Protein AF-A0A964P9W7-F1 (afdb_monomer_lite)

Secondary structure (DSSP, 8-state):
-TTTHHHHHHHHHHTT---S-HHHHHHHHHHHHHHHHHHHHHHHHHHHHHHHHHHHHHTT-----HHHHHHHHHHHHHHHHHHHHHHHHHHHGGG--HHHHHHHHHHHHHHHHHHHHHHHHHHHHHHHHHHHHTTT-HHHHHHHHHHHHHHHHHHHHHT---

Radius of gyration: 18.02 Å; chains: 1; bounding box: 47×26×48 Å

pLDDT: mean 81.87, std 16.7, range [34.12, 98.38]

Structure (mmCIF, N/CA/C/O backbone):
data_AF-A0A964P9W7-F1
#
_entry.id   AF-A0A964P9W7-F1
#
loop_
_atom_site.group_PDB
_atom_site.id
_atom_site.type_symbol
_atom_site.label_atom_id
_atom_site.label_alt_id
_atom_site.label_comp_id
_atom_site.label_asym_id
_atom_site.label_entity_id
_atom_site.label_seq_id
_atom_site.pdbx_PDB_ins_code
_atom_site.Cartn_x
_atom_site.Cartn_y
_atom_site.Cartn_z
_atom_site.occupancy
_atom_site.B_iso_or_equiv
_atom_site.auth_seq_id
_atom_site.auth_comp_id
_atom_site.auth_asym_id
_atom_site.auth_atom_id
_atom_site.pdbx_PDB_model_num
ATOM 1 N N . MET A 1 1 ? 9.685 -1.400 11.431 1.00 34.12 1 MET A N 1
ATOM 2 C CA . MET A 1 1 ? 10.953 -0.965 10.796 1.00 34.12 1 MET A CA 1
ATOM 3 C C . MET A 1 1 ? 11.537 -1.967 9.795 1.00 34.12 1 MET A C 1
ATOM 5 O O . MET A 1 1 ? 11.941 -1.526 8.733 1.00 34.12 1 MET A O 1
ATOM 9 N N . LYS A 1 2 ? 11.507 -3.294 10.020 1.00 40.38 2 LYS A N 1
ATOM 10 C CA . LYS A 1 2 ? 12.053 -4.265 9.037 1.00 40.38 2 LYS A CA 1
ATOM 11 C C . LYS A 1 2 ? 11.366 -4.260 7.654 1.00 40.38 2 LYS A C 1
ATOM 13 O O . LYS A 1 2 ? 11.987 -4.639 6.673 1.00 40.38 2 LYS A O 1
ATOM 18 N N . ARG A 1 3 ? 10.105 -3.813 7.556 1.00 49.50 3 ARG A N 1
ATOM 19 C CA . ARG A 1 3 ? 9.331 -3.857 6.299 1.00 49.50 3 ARG A CA 1
ATOM 20 C C . ARG A 1 3 ? 9.537 -2.661 5.354 1.00 49.50 3 ARG A C 1
ATOM 22 O O . ARG A 1 3 ? 9.185 -2.771 4.189 1.00 49.50 3 ARG A O 1
ATOM 29 N N . LEU A 1 4 ? 10.110 -1.551 5.831 1.00 45.53 4 LEU A N 1
ATOM 30 C CA . LEU A 1 4 ? 10.442 -0.378 4.998 1.00 45.53 4 LEU A CA 1
ATOM 31 C C . LEU A 1 4 ? 11.570 -0.687 3.997 1.00 45.53 4 LEU A C 1
ATOM 33 O O . LEU A 1 4 ? 11.595 -0.141 2.901 1.00 45.53 4 LEU A O 1
ATOM 37 N N . LEU A 1 5 ? 12.444 -1.638 4.336 1.00 48.19 5 LEU A N 1
ATOM 38 C CA . LEU A 1 5 ? 13.519 -2.120 3.467 1.00 48.19 5 LEU A CA 1
ATOM 39 C C . LEU A 1 5 ? 13.022 -2.971 2.281 1.00 48.19 5 LEU A C 1
ATOM 41 O O . LEU A 1 5 ? 13.774 -3.180 1.334 1.00 48.19 5 LEU A O 1
ATOM 45 N N . MET A 1 6 ? 11.772 -3.454 2.296 1.00 54.69 6 MET A N 1
ATOM 46 C CA . MET A 1 6 ? 11.303 -4.434 1.301 1.00 54.69 6 MET A CA 1
ATOM 47 C C . MET A 1 6 ? 11.031 -3.837 -0.075 1.00 54.69 6 MET A C 1
ATOM 49 O O . MET A 1 6 ? 11.263 -4.491 -1.085 1.00 54.69 6 MET A O 1
ATOM 53 N N . PHE A 1 7 ? 10.601 -2.581 -0.155 1.00 53.75 7 PHE A N 1
ATOM 54 C CA . PHE A 1 7 ? 10.459 -1.946 -1.462 1.00 53.75 7 PHE A CA 1
ATOM 55 C C . PHE A 1 7 ? 11.836 -1.562 -2.041 1.00 53.75 7 PHE A C 1
ATOM 57 O O . PHE A 1 7 ? 11.997 -1.506 -3.259 1.00 53.75 7 PHE A O 1
ATOM 64 N N . GLY A 1 8 ? 12.840 -1.305 -1.190 1.00 52.50 8 GLY A N 1
ATOM 65 C CA . GLY A 1 8 ? 14.167 -0.847 -1.621 1.00 52.50 8 GLY A CA 1
ATOM 66 C C . GLY A 1 8 ? 14.918 -1.876 -2.473 1.00 52.50 8 GLY A C 1
ATOM 67 O O . GLY A 1 8 ? 15.582 -1.505 -3.439 1.00 52.50 8 GLY A O 1
ATOM 68 N N . GLY A 1 9 ? 14.750 -3.171 -2.179 1.00 58.16 9 GLY A N 1
ATOM 69 C CA . GLY A 1 9 ? 15.347 -4.252 -2.974 1.00 58.16 9 GLY A CA 1
ATOM 70 C C . GLY A 1 9 ? 14.795 -4.330 -4.402 1.00 58.16 9 GLY A C 1
ATOM 71 O O . GLY A 1 9 ? 15.537 -4.598 -5.342 1.00 58.16 9 GLY A O 1
ATOM 72 N N . PHE A 1 10 ? 13.510 -4.022 -4.585 1.00 61.41 10 PHE A N 1
ATOM 73 C CA . PHE A 1 10 ? 12.880 -4.019 -5.904 1.00 61.41 10 PHE A CA 1
ATOM 74 C C . PHE A 1 10 ? 13.284 -2.799 -6.747 1.00 61.41 10 PHE A C 1
ATOM 76 O O . PHE A 1 10 ? 13.505 -2.927 -7.949 1.00 61.41 10 PHE A O 1
ATOM 83 N N . VAL A 1 11 ? 13.477 -1.636 -6.116 1.00 60.66 11 VAL A N 1
ATOM 84 C CA . VAL A 1 11 ? 14.022 -0.442 -6.788 1.00 60.66 11 VAL A CA 1
ATOM 85 C C . VAL A 1 11 ? 15.440 -0.705 -7.301 1.00 60.66 11 VAL A C 1
ATOM 87 O O . VAL A 1 11 ? 15.737 -0.395 -8.452 1.00 60.66 11 VAL A O 1
ATOM 90 N N . ALA A 1 12 ? 16.297 -1.337 -6.492 1.00 60.00 12 ALA A N 1
ATOM 91 C CA . ALA A 1 12 ? 17.645 -1.721 -6.916 1.00 60.00 12 ALA A CA 1
ATOM 92 C C . ALA A 1 12 ? 17.632 -2.737 -8.074 1.00 60.00 12 ALA A C 1
ATOM 94 O O . ALA A 1 12 ? 18.457 -2.648 -8.980 1.00 60.00 12 ALA A O 1
ATOM 95 N N . PHE A 1 13 ? 16.667 -3.663 -8.075 1.00 62.22 13 PHE A N 1
ATOM 96 C CA . PHE A 1 13 ? 16.471 -4.623 -9.160 1.00 62.22 13 PHE A CA 1
ATOM 97 C C . PHE A 1 13 ? 16.094 -3.928 -10.478 1.00 62.22 13 PHE A C 1
ATOM 99 O O . PHE A 1 13 ? 16.769 -4.145 -11.484 1.00 62.22 13 PHE A O 1
ATOM 106 N N . CYS A 1 14 ? 15.104 -3.026 -10.465 1.00 61.56 14 CYS A N 1
ATOM 107 C CA . CYS A 1 14 ? 14.614 -2.327 -11.663 1.00 61.56 14 CYS A CA 1
ATOM 108 C C . CYS A 1 14 ? 15.686 -1.485 -12.374 1.00 61.56 14 CYS A C 1
ATOM 110 O O . CYS A 1 14 ? 15.617 -1.300 -13.585 1.00 61.56 14 CYS A O 1
ATOM 112 N N . LEU A 1 15 ? 16.698 -1.010 -11.644 1.00 59.47 15 LEU A N 1
ATOM 113 C CA . LEU A 1 15 ? 17.815 -0.247 -12.209 1.00 59.47 15 LEU A CA 1
ATOM 114 C C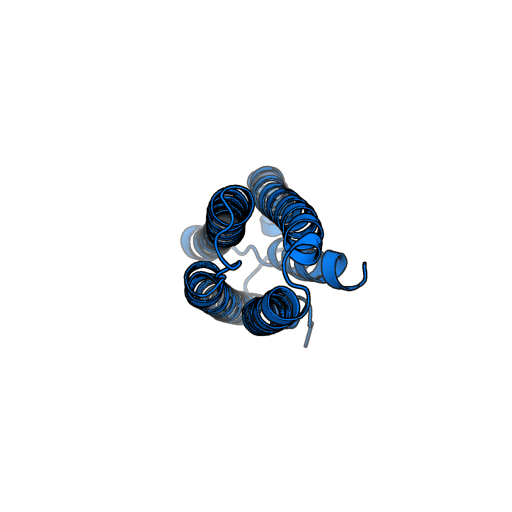 . LEU A 1 15 ? 18.815 -1.113 -13.003 1.00 59.47 15 LEU A C 1
ATOM 116 O O . LEU A 1 15 ? 19.670 -0.563 -13.687 1.00 59.47 15 LEU A O 1
ATOM 120 N N . SER A 1 16 ? 18.726 -2.448 -12.930 1.00 53.66 16 SER A N 1
ATOM 121 C CA . SER A 1 16 ? 19.718 -3.373 -13.512 1.00 53.66 16 SER A CA 1
ATOM 122 C C . SER A 1 16 ? 19.310 -4.029 -14.846 1.00 53.66 16 SER A C 1
ATOM 124 O O . SER A 1 16 ? 19.966 -4.974 -15.276 1.00 53.66 16 SER A O 1
ATOM 126 N N . LEU A 1 17 ? 18.221 -3.575 -15.488 1.00 54.44 17 LEU A N 1
ATOM 127 C CA . LEU A 1 17 ? 17.445 -4.382 -16.454 1.00 54.44 17 LEU A CA 1
ATOM 128 C C . LEU A 1 17 ? 17.189 -3.730 -17.826 1.00 54.44 17 LEU A C 1
ATOM 130 O O . LEU A 1 17 ? 16.201 -4.037 -18.486 1.00 54.44 17 LEU A O 1
ATOM 134 N N . VAL A 1 18 ? 18.060 -2.834 -18.288 1.00 61.00 18 VAL A N 1
ATOM 135 C CA . VAL A 1 18 ? 17.840 -2.076 -19.533 1.00 61.00 18 VAL A CA 1
ATOM 136 C C . VAL A 1 18 ? 18.706 -2.579 -20.688 1.00 61.00 18 VAL A C 1
ATOM 138 O O . VAL A 1 18 ? 19.923 -2.478 -20.628 1.00 61.00 18 VAL A O 1
ATOM 141 N N . GLY A 1 19 ? 18.086 -3.104 -21.746 1.00 43.16 19 GLY A N 1
ATOM 142 C CA . GLY A 1 19 ? 18.764 -3.642 -22.928 1.00 43.16 19 GLY A CA 1
ATOM 143 C C . GLY A 1 19 ? 18.288 -3.043 -24.237 1.00 43.16 19 GLY A C 1
ATOM 144 O O . GLY A 1 19 ? 17.179 -2.508 -24.298 1.00 43.16 19 GLY A O 1
ATOM 145 N N . CYS A 1 20 ? 19.131 -3.181 -25.264 1.00 46.16 20 CYS A N 1
ATOM 146 C CA . CYS A 1 20 ? 18.983 -2.682 -26.630 1.00 46.16 20 CYS A CA 1
ATOM 147 C C . CYS A 1 20 ? 17.817 -3.371 -27.373 1.00 46.16 20 CYS A C 1
ATOM 149 O O . CYS A 1 20 ? 17.978 -4.209 -28.254 1.00 46.16 20 CYS A O 1
ATOM 151 N N . GLY A 1 21 ? 16.612 -3.024 -26.944 1.00 49.34 21 GLY A N 1
ATOM 152 C CA . GLY A 1 21 ? 15.316 -3.331 -27.531 1.00 49.34 21 GLY A CA 1
ATOM 153 C C . GLY A 1 21 ? 14.371 -2.257 -27.010 1.00 49.34 21 GLY A C 1
ATOM 154 O O . GLY A 1 21 ? 13.531 -2.543 -26.157 1.00 49.34 21 GLY A O 1
ATOM 155 N N . GLY A 1 22 ? 14.636 -1.007 -27.415 1.00 50.81 22 GLY A N 1
ATOM 156 C CA . GLY A 1 22 ? 14.231 0.233 -26.736 1.00 50.81 22 GLY A CA 1
ATOM 157 C C . GLY A 1 22 ? 12.794 0.268 -26.216 1.00 50.81 22 GLY A C 1
ATOM 158 O O . GLY A 1 22 ? 12.570 0.737 -25.107 1.00 50.81 22 GLY A O 1
ATOM 159 N N . ASP A 1 23 ? 11.842 -0.339 -26.923 1.00 60.03 23 ASP A N 1
ATOM 160 C CA . ASP A 1 23 ? 10.429 -0.287 -26.538 1.00 60.03 23 ASP A CA 1
ATOM 161 C C . ASP A 1 23 ? 10.021 -1.262 -25.422 1.00 60.03 23 ASP A C 1
ATOM 163 O O . ASP A 1 23 ? 9.110 -0.975 -24.645 1.00 60.03 23 ASP A O 1
ATOM 167 N N . THR A 1 24 ? 10.653 -2.435 -25.308 1.00 64.19 24 THR A N 1
ATOM 168 C CA . THR A 1 24 ? 10.143 -3.480 -24.395 1.00 64.19 24 THR A CA 1
ATOM 169 C C . THR A 1 24 ? 10.624 -3.268 -22.960 1.00 64.19 24 THR A C 1
ATOM 171 O O . THR A 1 24 ? 9.836 -3.384 -22.018 1.00 64.19 24 THR A O 1
ATOM 174 N N . ASN A 1 25 ? 11.893 -2.892 -22.785 1.00 67.06 25 ASN A N 1
ATOM 175 C CA . ASN A 1 25 ? 12.490 -2.685 -21.462 1.00 67.06 25 ASN A CA 1
ATOM 176 C C . ASN A 1 25 ? 12.037 -1.363 -20.823 1.00 67.06 25 ASN A C 1
ATOM 178 O O . ASN A 1 25 ? 11.698 -1.336 -19.638 1.00 67.06 25 ASN A O 1
ATOM 182 N N . GLU A 1 26 ? 11.945 -0.283 -21.607 1.00 70.19 26 GLU A N 1
ATOM 183 C CA . GLU A 1 26 ? 11.413 1.000 -21.130 1.00 70.19 26 GLU A CA 1
ATOM 184 C C . GLU A 1 26 ? 9.945 0.881 -20.697 1.00 70.19 26 GLU A C 1
ATOM 186 O O . GLU A 1 26 ? 9.553 1.420 -19.653 1.00 70.19 26 GLU A O 1
ATOM 191 N N . ARG A 1 27 ? 9.138 0.111 -21.442 1.00 75.69 27 ARG A N 1
ATOM 192 C CA . ARG A 1 27 ? 7.739 -0.140 -21.084 1.00 75.69 27 ARG A CA 1
ATOM 193 C C . ARG A 1 27 ? 7.607 -0.897 -19.768 1.00 75.69 27 ARG A C 1
ATOM 195 O O . ARG A 1 27 ? 6.807 -0.492 -18.938 1.00 75.69 27 ARG A O 1
ATOM 202 N N . LEU A 1 28 ? 8.406 -1.938 -19.527 1.00 76.19 28 LEU A N 1
ATOM 203 C CA . LEU A 1 28 ? 8.333 -2.704 -18.274 1.00 76.19 28 LEU A CA 1
ATOM 204 C C . LEU A 1 28 ? 8.697 -1.868 -17.039 1.00 76.19 28 LEU A C 1
ATOM 206 O O . LEU A 1 28 ? 8.089 -2.028 -15.976 1.00 76.19 28 LEU A O 1
ATOM 210 N N . ILE A 1 29 ? 9.660 -0.954 -17.166 1.00 75.44 29 ILE A N 1
ATOM 211 C CA . ILE A 1 29 ? 10.022 -0.025 -16.086 1.00 75.44 29 ILE A CA 1
ATOM 212 C C . ILE A 1 29 ? 8.928 1.030 -15.894 1.00 75.44 29 ILE A C 1
ATOM 214 O O . ILE A 1 29 ? 8.549 1.319 -14.759 1.00 75.44 29 ILE A O 1
ATOM 218 N N . THR A 1 30 ? 8.370 1.566 -16.980 1.00 82.06 30 THR A N 1
ATOM 219 C CA . THR A 1 30 ? 7.237 2.504 -16.922 1.00 82.06 30 THR A CA 1
ATOM 220 C C . THR A 1 30 ? 6.016 1.858 -16.271 1.00 82.06 30 THR A C 1
ATOM 222 O O . THR A 1 30 ? 5.418 2.443 -15.367 1.00 82.06 30 THR A O 1
ATOM 225 N N . ASP A 1 31 ? 5.703 0.618 -16.645 1.00 84.94 31 ASP A N 1
ATOM 226 C CA . ASP A 1 31 ? 4.652 -0.193 -16.033 1.00 84.94 31 ASP A CA 1
ATOM 227 C C . ASP A 1 31 ? 4.939 -0.404 -14.547 1.00 84.94 31 ASP A C 1
ATOM 229 O O . ASP A 1 31 ? 4.046 -0.275 -13.713 1.00 84.94 31 ASP A O 1
ATOM 233 N N . THR A 1 32 ? 6.195 -0.662 -14.186 1.00 83.69 32 THR A N 1
ATOM 234 C CA . THR A 1 32 ? 6.603 -0.808 -12.788 1.00 83.69 32 THR A CA 1
ATOM 235 C C . THR A 1 32 ? 6.352 0.469 -11.984 1.00 83.69 32 THR A C 1
ATOM 237 O O . THR A 1 32 ? 5.745 0.410 -10.912 1.00 83.69 32 THR A O 1
ATOM 240 N N . ILE A 1 33 ? 6.756 1.629 -12.509 1.00 85.56 33 ILE A N 1
ATOM 241 C CA . ILE A 1 33 ? 6.506 2.937 -11.886 1.00 85.56 33 ILE A CA 1
ATOM 242 C C . ILE A 1 33 ? 4.999 3.174 -11.745 1.00 85.56 33 ILE A C 1
ATOM 244 O O . ILE A 1 33 ? 4.539 3.568 -10.672 1.00 85.56 33 ILE A O 1
ATOM 248 N N . ALA A 1 34 ? 4.221 2.880 -12.789 1.00 89.56 34 ALA A N 1
ATOM 249 C CA . ALA A 1 34 ? 2.770 3.014 -12.766 1.00 89.56 34 ALA A CA 1
ATOM 250 C C . ALA A 1 34 ? 2.134 2.117 -11.693 1.00 89.56 34 ALA A C 1
ATOM 252 O O . ALA A 1 34 ? 1.287 2.577 -10.930 1.00 89.56 34 ALA A O 1
ATOM 253 N N . ARG A 1 35 ? 2.577 0.859 -11.559 1.00 89.62 35 ARG A N 1
ATOM 254 C CA . ARG A 1 35 ? 2.076 -0.055 -10.521 1.00 89.62 35 ARG A CA 1
ATOM 255 C C . ARG A 1 35 ? 2.496 0.353 -9.113 1.00 89.62 35 ARG A C 1
ATOM 257 O O . ARG A 1 35 ? 1.719 0.163 -8.184 1.00 89.62 35 ARG A O 1
ATOM 264 N N . MET A 1 36 ? 3.677 0.942 -8.935 1.00 88.88 36 MET A N 1
ATOM 265 C CA . MET A 1 36 ? 4.066 1.533 -7.650 1.00 88.88 36 MET A CA 1
ATOM 266 C C . MET A 1 36 ? 3.198 2.746 -7.298 1.00 88.88 36 MET A C 1
ATOM 268 O O . MET A 1 36 ? 2.781 2.877 -6.149 1.00 88.88 36 MET A O 1
ATOM 272 N N . GLY A 1 37 ? 2.880 3.589 -8.284 1.00 90.81 37 GLY A N 1
ATOM 273 C CA . GLY A 1 37 ? 1.923 4.684 -8.126 1.00 90.81 37 GLY A CA 1
ATOM 274 C C . GLY A 1 37 ? 0.536 4.178 -7.727 1.00 90.81 37 GLY A C 1
ATOM 275 O O . GLY A 1 37 ? -0.027 4.655 -6.748 1.00 90.81 37 GLY A O 1
ATOM 276 N N . LEU A 1 38 ? 0.032 3.144 -8.407 1.00 93.00 38 LEU A N 1
ATOM 277 C CA . LEU A 1 38 ? -1.230 2.495 -8.045 1.00 93.00 38 LEU A CA 1
ATOM 278 C C . LEU A 1 38 ? -1.186 1.901 -6.636 1.00 93.00 38 LEU A C 1
ATOM 280 O O . LEU A 1 38 ? -2.126 2.089 -5.877 1.00 93.00 38 LEU A O 1
ATOM 284 N N . ALA A 1 39 ? -0.086 1.259 -6.234 1.00 92.94 39 ALA A N 1
ATOM 285 C CA . ALA A 1 39 ? 0.055 0.763 -4.867 1.00 92.94 39 ALA A CA 1
ATOM 286 C C . ALA A 1 39 ? -0.044 1.905 -3.841 1.00 92.94 39 ALA A C 1
ATOM 288 O O . ALA A 1 39 ? -0.690 1.738 -2.809 1.00 92.94 39 ALA A O 1
ATOM 289 N N . ALA A 1 40 ? 0.546 3.072 -4.129 1.00 93.56 40 ALA A N 1
ATOM 290 C CA . ALA A 1 40 ? 0.419 4.251 -3.273 1.00 93.56 40 ALA A CA 1
ATOM 291 C C . ALA A 1 40 ? -1.037 4.738 -3.202 1.00 93.56 40 ALA A C 1
ATOM 293 O O . ALA A 1 40 ? -1.535 5.004 -2.109 1.00 93.56 40 ALA A O 1
ATOM 294 N N . THR A 1 41 ? -1.735 4.781 -4.342 1.00 95.94 41 THR A N 1
ATOM 295 C CA . THR A 1 41 ? -3.169 5.095 -4.409 1.00 95.94 41 THR A CA 1
ATOM 296 C C . THR A 1 41 ? -4.003 4.116 -3.589 1.00 95.94 41 THR A C 1
ATOM 298 O O . THR A 1 41 ? -4.843 4.553 -2.810 1.00 95.94 41 THR A O 1
ATOM 301 N N . GLU A 1 42 ? -3.760 2.808 -3.692 1.00 96.38 42 GLU A N 1
ATOM 302 C CA . GLU A 1 42 ? -4.526 1.817 -2.930 1.00 96.38 42 GLU A CA 1
ATOM 303 C C . GLU A 1 42 ? -4.255 1.900 -1.420 1.00 96.38 42 GLU A C 1
ATOM 305 O O . GLU A 1 42 ? -5.177 1.755 -0.619 1.00 96.38 42 GLU A O 1
ATOM 310 N N . VAL A 1 43 ? -3.028 2.223 -0.999 1.00 96.50 43 VAL A N 1
ATOM 311 C CA . VAL A 1 43 ? -2.741 2.523 0.416 1.00 96.50 43 VAL A CA 1
ATOM 312 C C . VAL A 1 43 ? -3.486 3.783 0.874 1.00 96.50 43 VAL A C 1
ATOM 314 O O . VAL A 1 43 ? -4.091 3.775 1.948 1.00 96.50 43 VAL A O 1
ATOM 317 N N . GLY A 1 44 ? -3.500 4.839 0.056 1.00 96.75 44 GLY A N 1
ATOM 318 C CA . GLY A 1 44 ? -4.272 6.057 0.322 1.00 96.75 44 GLY A CA 1
ATOM 319 C C . GLY A 1 44 ? -5.782 5.799 0.410 1.00 96.75 44 GLY A C 1
ATOM 320 O O . GLY A 1 44 ? -6.455 6.331 1.289 1.00 96.75 44 GLY A O 1
ATOM 321 N N . ASN A 1 45 ? -6.305 4.906 -0.431 1.00 97.75 45 ASN A N 1
ATOM 322 C CA . ASN A 1 45 ? -7.700 4.463 -0.424 1.00 97.75 45 ASN A CA 1
ATOM 323 C C . ASN A 1 45 ? -8.077 3.711 0.859 1.00 97.75 45 ASN A C 1
ATOM 325 O O . ASN A 1 45 ? -9.195 3.876 1.353 1.00 97.75 45 ASN A O 1
ATOM 329 N N . ILE A 1 46 ? -7.176 2.876 1.388 1.00 98.31 46 ILE A N 1
ATOM 330 C CA . ILE A 1 46 ? -7.371 2.215 2.686 1.00 98.31 46 ILE A CA 1
ATOM 331 C C . ILE A 1 46 ? -7.391 3.277 3.785 1.00 98.31 46 ILE A C 1
ATOM 333 O O . ILE A 1 46 ? -8.325 3.298 4.581 1.00 98.31 46 ILE A O 1
ATOM 337 N N . LYS A 1 47 ? -6.408 4.190 3.795 1.00 98.25 47 LYS A N 1
ATOM 338 C CA . LYS A 1 47 ? -6.322 5.282 4.776 1.00 98.25 47 LYS A CA 1
ATOM 339 C C . LYS A 1 47 ? -7.615 6.100 4.825 1.00 98.25 47 LYS A C 1
ATOM 341 O O . LYS A 1 47 ? -8.179 6.232 5.903 1.00 98.25 47 LYS A O 1
ATOM 346 N N . ALA A 1 48 ? -8.105 6.574 3.679 1.00 98.25 48 ALA A N 1
ATOM 347 C CA . ALA A 1 48 ? -9.323 7.383 3.604 1.00 98.25 48 ALA A CA 1
ATOM 348 C C . ALA A 1 48 ? -10.537 6.676 4.234 1.00 98.25 48 ALA A C 1
ATOM 350 O O . ALA A 1 48 ? -11.286 7.281 4.989 1.00 98.25 48 ALA A O 1
ATOM 351 N N . ARG A 1 49 ? -10.685 5.366 4.007 1.00 98.31 49 ARG A N 1
ATOM 352 C CA . ARG A 1 49 ? -11.772 4.577 4.606 1.00 98.31 49 ARG A CA 1
ATOM 353 C C . ARG A 1 49 ? -11.621 4.401 6.116 1.00 98.31 49 ARG A C 1
ATOM 355 O O . ARG A 1 49 ? -12.625 4.350 6.821 1.00 98.31 49 ARG A O 1
ATOM 362 N N . VAL A 1 50 ? -10.389 4.306 6.624 1.00 98.31 50 VAL A N 1
ATOM 363 C CA . VAL A 1 50 ? -10.151 4.297 8.076 1.00 98.31 50 VAL A CA 1
ATOM 364 C C . VAL A 1 50 ? -10.472 5.668 8.677 1.00 98.31 50 VAL A C 1
ATOM 366 O O . VAL A 1 50 ? -11.125 5.718 9.715 1.00 98.31 50 VAL A O 1
ATOM 369 N N . ASP A 1 51 ? -10.081 6.764 8.021 1.00 98.38 51 ASP A N 1
ATOM 370 C CA . ASP A 1 51 ? -10.431 8.127 8.447 1.00 98.38 51 ASP A CA 1
ATOM 371 C C . ASP A 1 51 ? -11.960 8.305 8.522 1.00 98.38 51 ASP A C 1
ATOM 373 O O . ASP A 1 51 ? -12.483 8.734 9.553 1.00 98.38 51 ASP A O 1
ATOM 377 N N . ASP A 1 52 ? -12.695 7.886 7.487 1.00 98.06 52 ASP A N 1
ATOM 378 C CA . ASP A 1 52 ? -14.163 7.939 7.461 1.00 98.06 52 ASP A CA 1
ATOM 379 C C . ASP A 1 52 ? -14.795 7.120 8.601 1.00 98.06 52 ASP A C 1
ATOM 381 O O . ASP A 1 52 ? -15.771 7.546 9.230 1.00 98.06 52 ASP A O 1
ATOM 385 N N . ALA A 1 53 ? -14.236 5.945 8.904 1.00 98.00 53 ALA A N 1
ATOM 386 C CA . ALA A 1 53 ? -14.679 5.111 10.018 1.00 98.00 53 ALA A CA 1
ATOM 387 C C . ALA A 1 53 ? -14.419 5.772 11.381 1.00 98.00 53 ALA A C 1
ATOM 389 O O . ALA A 1 53 ? -15.277 5.720 12.264 1.00 98.00 53 ALA A O 1
ATOM 390 N N . ILE A 1 54 ? -13.269 6.433 11.552 1.00 97.94 54 ILE A N 1
ATOM 391 C CA . ILE A 1 54 ? -12.942 7.195 12.764 1.00 97.94 54 ILE A CA 1
ATOM 392 C C . ILE A 1 54 ? -13.904 8.373 12.937 1.00 97.94 54 ILE A C 1
ATOM 394 O O . ILE A 1 54 ? -14.378 8.605 14.049 1.00 97.94 54 ILE A O 1
ATOM 398 N N . VAL A 1 55 ? -14.224 9.109 11.866 1.00 98.00 55 VAL A N 1
ATOM 399 C CA . VAL A 1 55 ? -15.198 10.214 11.917 1.00 98.00 55 VAL A CA 1
ATOM 400 C C . VAL A 1 55 ? -16.548 9.707 12.419 1.00 98.00 55 VAL A C 1
ATOM 402 O O . VAL A 1 55 ? -17.092 10.258 13.374 1.00 98.00 55 VAL A O 1
ATOM 405 N N . LYS A 1 56 ? -17.043 8.591 11.872 1.00 96.69 56 LYS A N 1
ATOM 406 C CA . LYS A 1 56 ? -18.274 7.942 12.354 1.00 96.69 56 LYS A CA 1
ATOM 407 C C . LYS A 1 56 ? -18.161 7.511 13.821 1.00 96.69 56 LYS A C 1
ATOM 409 O O . LYS A 1 56 ? -19.117 7.667 14.578 1.00 96.69 56 LYS A O 1
ATOM 414 N N . ALA A 1 57 ? -17.006 7.000 14.245 1.00 96.56 57 ALA A N 1
ATOM 415 C CA . ALA A 1 57 ? -16.786 6.593 15.630 1.00 96.56 57 ALA A CA 1
ATOM 416 C C . ALA A 1 57 ? -16.771 7.780 16.611 1.00 96.56 57 ALA A C 1
ATOM 418 O O . ALA A 1 57 ? -17.281 7.670 17.726 1.00 96.56 57 ALA A O 1
ATOM 419 N N . LYS A 1 58 ? -16.267 8.945 16.184 1.00 95.38 58 LYS A N 1
ATOM 420 C CA . LYS A 1 58 ? -16.338 10.208 16.944 1.00 95.38 58 LYS A CA 1
ATOM 421 C C . LYS A 1 58 ? -17.776 10.679 17.169 1.00 95.38 58 LYS A C 1
ATOM 423 O O . LYS A 1 58 ? -18.052 11.294 18.193 1.00 95.38 58 LYS A O 1
ATOM 428 N N . GLU A 1 59 ? -18.694 10.341 16.267 1.00 96.56 59 GLU A N 1
ATOM 429 C CA . GLU A 1 59 ? -20.138 10.586 16.414 1.00 96.56 59 GLU A CA 1
ATOM 430 C C . GLU A 1 59 ? -20.838 9.574 17.345 1.00 96.56 59 GLU A C 1
ATOM 432 O O . GLU A 1 59 ? -22.060 9.595 17.475 1.00 96.56 59 GLU A O 1
ATOM 437 N N . GLY A 1 60 ? -20.090 8.663 17.979 1.00 94.06 60 GLY A N 1
ATOM 438 C CA . GLY A 1 60 ? -20.624 7.646 18.887 1.00 94.06 60 GLY A CA 1
ATOM 439 C C . GLY A 1 60 ? -21.043 6.338 18.209 1.00 94.06 60 GLY A C 1
ATOM 440 O O . GLY A 1 60 ? -21.619 5.474 18.871 1.00 94.06 60 GLY A O 1
ATOM 441 N N . LYS A 1 61 ? -20.761 6.157 16.910 1.00 95.00 61 LYS A N 1
ATOM 442 C CA . LYS A 1 61 ? -20.968 4.866 16.230 1.00 95.00 61 LYS A CA 1
ATOM 443 C C . LYS A 1 61 ? -19.840 3.893 16.578 1.00 95.00 61 LYS A C 1
ATOM 445 O O . LYS A 1 61 ? -18.747 4.284 16.976 1.00 95.00 61 LYS A O 1
ATOM 450 N N . VAL A 1 62 ? -20.091 2.599 16.408 1.00 94.25 62 VAL A N 1
ATOM 451 C CA . VAL A 1 62 ? -19.030 1.590 16.523 1.00 94.25 62 VAL A CA 1
ATOM 452 C C . VAL A 1 62 ? -18.061 1.760 15.354 1.00 94.25 62 VAL A C 1
ATOM 454 O O . VAL A 1 62 ? -18.493 1.980 14.223 1.00 94.25 62 VAL A O 1
ATOM 457 N N . LEU A 1 63 ? -16.756 1.661 15.626 1.00 96.69 63 LEU A N 1
ATOM 458 C CA . LEU A 1 63 ? -15.739 1.648 14.578 1.00 96.69 63 LEU A CA 1
ATOM 459 C C . LEU A 1 63 ? -15.966 0.439 13.659 1.00 96.69 63 LEU A C 1
ATOM 461 O O . LEU A 1 63 ? -15.819 -0.702 14.097 1.00 96.69 63 LEU A O 1
ATOM 465 N N . ASP A 1 64 ? -16.281 0.711 12.397 1.00 95.81 64 ASP A N 1
ATOM 466 C CA . ASP A 1 64 ? -16.469 -0.288 11.347 1.00 95.81 64 ASP A CA 1
ATOM 467 C C . ASP A 1 64 ? -15.391 -0.116 10.273 1.00 95.81 64 ASP A C 1
ATOM 469 O O . ASP A 1 64 ? -15.287 0.935 9.643 1.00 95.81 64 ASP A O 1
ATOM 473 N N . LEU A 1 65 ? -14.566 -1.147 10.091 1.00 98.00 65 LEU A N 1
ATOM 474 C CA . LEU A 1 65 ? -13.445 -1.156 9.150 1.00 98.00 65 LEU A CA 1
ATOM 475 C C . LEU A 1 65 ? -13.682 -2.090 7.955 1.00 98.00 65 LEU A C 1
ATOM 477 O O . LEU A 1 65 ? -12.726 -2.392 7.237 1.00 98.00 65 LEU A O 1
ATOM 481 N N . ALA A 1 66 ? -14.916 -2.550 7.724 1.00 97.81 66 ALA A N 1
ATOM 482 C CA . ALA A 1 66 ? -15.238 -3.469 6.632 1.00 97.81 66 ALA A CA 1
ATOM 483 C C . ALA A 1 66 ? -14.815 -2.917 5.259 1.00 97.81 66 ALA A C 1
ATOM 485 O O . ALA A 1 66 ? -14.099 -3.595 4.521 1.00 97.81 66 ALA A O 1
ATOM 486 N N . ASP A 1 67 ? -15.144 -1.657 4.965 1.00 97.19 67 ASP A N 1
ATOM 487 C CA . ASP A 1 67 ? -14.766 -1.008 3.703 1.00 97.19 67 ASP A CA 1
ATOM 488 C C . ASP A 1 67 ? -13.239 -0.925 3.548 1.00 97.19 67 ASP A C 1
ATOM 490 O O . ASP A 1 67 ? -12.683 -1.147 2.468 1.00 97.19 67 ASP A O 1
ATOM 494 N N . ALA A 1 68 ? -12.529 -0.596 4.635 1.00 98.00 68 ALA A N 1
ATOM 495 C CA . ALA A 1 68 ? -11.070 -0.517 4.636 1.00 98.00 68 ALA A CA 1
ATOM 496 C C . ALA A 1 68 ? -10.436 -1.898 4.404 1.00 98.00 68 ALA A C 1
ATOM 498 O O . ALA A 1 68 ? -9.438 -2.000 3.690 1.00 98.00 68 ALA A O 1
ATOM 499 N N . ILE A 1 69 ? -11.034 -2.958 4.961 1.00 97.88 69 ILE A N 1
ATOM 500 C CA . ILE A 1 69 ? -10.640 -4.349 4.718 1.00 97.88 69 ILE A CA 1
ATOM 501 C C . ILE A 1 69 ? -10.856 -4.717 3.249 1.00 97.88 69 ILE A C 1
ATOM 503 O O . ILE A 1 69 ? -9.949 -5.281 2.636 1.00 97.88 69 ILE A O 1
ATOM 507 N N . GLU A 1 70 ? -12.001 -4.379 2.660 1.00 96.94 70 GLU A N 1
ATOM 508 C CA . GLU A 1 70 ? -12.274 -4.653 1.246 1.00 96.94 70 GLU A CA 1
ATOM 509 C C . GLU A 1 70 ? -11.256 -3.955 0.331 1.00 96.94 70 GLU A C 1
ATOM 511 O O . GLU A 1 70 ? -10.709 -4.568 -0.589 1.00 96.94 70 GLU A O 1
ATOM 516 N N . ALA A 1 71 ? -10.892 -2.708 0.643 1.00 96.88 71 ALA A N 1
ATOM 517 C CA . ALA A 1 71 ? -9.880 -1.970 -0.110 1.00 96.88 71 ALA A CA 1
ATOM 518 C C . ALA A 1 71 ? -8.492 -2.647 -0.108 1.00 96.88 71 ALA A C 1
ATOM 520 O O . ALA A 1 71 ? -7.717 -2.459 -1.048 1.00 96.88 71 ALA A O 1
ATOM 521 N N . THR A 1 72 ? -8.178 -3.496 0.882 1.00 96.88 72 THR A N 1
ATOM 522 C CA . THR A 1 72 ? -6.913 -4.259 0.890 1.00 96.88 72 THR A CA 1
ATOM 523 C C . THR A 1 72 ? -6.796 -5.254 -0.269 1.00 96.88 72 THR A C 1
ATOM 525 O O . THR A 1 72 ? -5.681 -5.593 -0.672 1.00 96.88 72 THR A O 1
ATOM 528 N N . VAL A 1 73 ? -7.917 -5.686 -0.862 1.00 96.94 73 VAL A N 1
ATOM 529 C CA . VAL A 1 73 ? -7.925 -6.627 -1.994 1.00 96.94 73 VAL A CA 1
ATOM 530 C C . VAL A 1 73 ? -7.206 -6.028 -3.205 1.00 96.94 73 VAL A C 1
ATOM 532 O O . VAL A 1 73 ? -6.322 -6.674 -3.771 1.00 96.94 73 VAL A O 1
ATOM 535 N N . LYS A 1 74 ? -7.491 -4.764 -3.543 1.00 95.38 74 LYS A N 1
ATOM 536 C CA . LYS A 1 74 ? -6.855 -4.068 -4.676 1.00 95.38 74 LYS A CA 1
ATOM 537 C C . LYS A 1 74 ? -5.357 -3.862 -4.472 1.00 95.38 74 LYS A C 1
ATOM 539 O O . LYS A 1 74 ? -4.568 -3.998 -5.412 1.00 95.38 74 LYS A O 1
ATOM 544 N N . LEU A 1 75 ? -4.939 -3.598 -3.232 1.00 95.19 75 LEU A N 1
ATOM 545 C CA . LEU A 1 75 ? -3.520 -3.529 -2.886 1.00 95.19 75 LEU A CA 1
ATOM 546 C C . LEU A 1 75 ? -2.831 -4.880 -3.140 1.00 95.19 75 LEU A C 1
ATOM 548 O O . LEU A 1 75 ? -1.764 -4.923 -3.756 1.00 95.19 75 LEU A O 1
ATOM 552 N N . LYS A 1 76 ? -3.466 -5.990 -2.736 1.00 95.06 76 LYS A N 1
ATOM 553 C CA . LYS A 1 76 ? -2.951 -7.348 -2.970 1.00 95.06 76 LYS A CA 1
ATOM 554 C C . LYS A 1 76 ? -2.808 -7.663 -4.456 1.00 95.06 76 LYS A C 1
ATOM 556 O O . LYS A 1 76 ? -1.795 -8.225 -4.872 1.00 95.06 76 LYS A O 1
ATOM 561 N N . GLU A 1 77 ? -3.814 -7.320 -5.253 1.00 95.38 77 GLU A N 1
ATOM 562 C CA . GLU A 1 77 ? -3.805 -7.510 -6.708 1.00 95.38 77 GLU A CA 1
ATOM 563 C C . GLU A 1 77 ? -2.689 -6.708 -7.374 1.00 95.38 77 GLU A C 1
ATOM 565 O O . GLU A 1 77 ? -1.906 -7.266 -8.144 1.00 95.38 77 GLU A O 1
ATOM 570 N N . THR A 1 78 ? -2.529 -5.444 -6.982 1.00 93.12 78 THR A N 1
ATOM 571 C CA . THR A 1 78 ? -1.432 -4.591 -7.460 1.00 93.12 78 THR A CA 1
ATOM 572 C C . THR A 1 78 ? -0.065 -5.208 -7.154 1.00 93.12 78 THR A C 1
ATOM 574 O O . THR A 1 78 ? 0.823 -5.224 -8.009 1.00 93.12 78 THR A O 1
ATOM 577 N N . GLY A 1 79 ? 0.102 -5.785 -5.960 1.00 90.31 79 GLY A N 1
ATOM 578 C CA . GLY A 1 79 ? 1.323 -6.496 -5.588 1.00 90.31 79 GLY A CA 1
ATOM 579 C C . GLY A 1 79 ? 1.588 -7.737 -6.445 1.00 90.31 79 GLY A C 1
ATOM 580 O O . GLY A 1 79 ? 2.732 -7.978 -6.830 1.00 90.31 79 GLY A O 1
ATOM 581 N N . LYS A 1 80 ? 0.548 -8.503 -6.797 1.00 92.56 80 LYS A N 1
ATOM 582 C CA . LYS A 1 80 ? 0.669 -9.652 -7.714 1.00 92.56 80 LYS A CA 1
ATOM 583 C C . LYS A 1 80 ? 1.059 -9.220 -9.124 1.00 92.56 80 LYS A C 1
ATOM 585 O O . LYS A 1 80 ? 1.860 -9.891 -9.772 1.00 92.56 80 LYS A O 1
ATOM 590 N N . ASP A 1 81 ? 0.524 -8.107 -9.606 1.00 90.81 81 ASP A N 1
ATOM 591 C CA . ASP A 1 81 ? 0.888 -7.587 -10.924 1.00 90.81 81 ASP A CA 1
ATOM 592 C C . ASP A 1 81 ? 2.342 -7.109 -10.966 1.00 90.81 81 ASP A C 1
ATOM 594 O O . ASP A 1 81 ? 3.047 -7.381 -11.938 1.00 90.81 81 ASP A O 1
ATOM 598 N N . LEU A 1 82 ? 2.839 -6.508 -9.882 1.00 86.69 82 LEU A N 1
ATOM 599 C CA . LEU A 1 82 ? 4.266 -6.205 -9.742 1.00 86.69 82 LEU A CA 1
ATOM 600 C C . LEU A 1 82 ? 5.144 -7.461 -9.721 1.00 86.69 82 LEU A C 1
ATOM 602 O O . LEU A 1 82 ? 6.228 -7.440 -10.297 1.00 86.69 82 LEU A O 1
ATOM 606 N N . GLN A 1 83 ? 4.695 -8.566 -9.115 1.00 86.31 83 GLN A N 1
ATOM 607 C CA . GLN A 1 83 ? 5.430 -9.839 -9.176 1.00 86.31 83 GLN A CA 1
ATOM 608 C C . GLN A 1 83 ? 5.535 -10.365 -10.609 1.00 86.31 83 GLN A C 1
ATOM 610 O O . GLN A 1 83 ? 6.609 -10.793 -11.025 1.00 86.31 83 GLN A O 1
ATOM 615 N N . LYS A 1 84 ? 4.442 -10.305 -11.380 1.00 87.75 84 LYS A N 1
ATOM 616 C CA . LYS A 1 84 ? 4.452 -10.705 -12.795 1.00 87.75 84 LYS A CA 1
ATOM 617 C C . LYS A 1 84 ? 5.383 -9.817 -13.616 1.00 87.75 84 LYS A C 1
ATOM 619 O O . LYS A 1 84 ? 6.102 -10.319 -14.474 1.00 87.75 84 LYS A O 1
ATOM 624 N N . LEU A 1 85 ? 5.384 -8.506 -13.354 1.00 84.88 85 LEU A N 1
ATOM 625 C CA . LEU A 1 85 ? 6.332 -7.588 -13.985 1.00 84.88 85 LEU A CA 1
ATOM 626 C C . LEU A 1 85 ? 7.765 -7.978 -13.634 1.00 84.88 85 LEU A C 1
ATOM 628 O O . LEU A 1 85 ? 8.566 -8.145 -14.541 1.00 84.88 85 LEU A O 1
ATOM 632 N N . LYS A 1 86 ? 8.069 -8.223 -12.355 1.00 81.06 86 LYS A N 1
ATOM 633 C CA . LYS A 1 86 ? 9.394 -8.685 -11.927 1.00 81.06 86 LYS A CA 1
ATOM 634 C C . LYS A 1 86 ? 9.854 -9.915 -12.713 1.00 81.06 86 LYS A C 1
ATOM 636 O O . LYS A 1 86 ? 10.950 -9.882 -13.254 1.00 81.06 86 LYS A O 1
ATOM 641 N N . GLN A 1 87 ? 9.014 -10.946 -12.820 1.00 83.56 87 GLN A N 1
ATOM 642 C CA . GLN A 1 87 ? 9.330 -12.173 -13.566 1.00 83.56 87 GLN A CA 1
ATOM 643 C C . GLN A 1 87 ? 9.663 -11.887 -15.034 1.00 83.56 87 GLN A C 1
ATOM 645 O O . GLN A 1 87 ? 10.700 -12.318 -15.524 1.00 83.56 87 GLN A O 1
ATOM 650 N N . ARG A 1 88 ? 8.840 -11.075 -15.711 1.00 81.31 88 ARG A N 1
ATOM 651 C CA . ARG A 1 88 ? 9.105 -10.664 -17.101 1.00 81.31 88 ARG A CA 1
ATOM 652 C C . ARG A 1 88 ? 10.429 -9.927 -17.242 1.00 81.31 88 ARG A C 1
ATOM 654 O O . ARG A 1 88 ? 11.121 -10.091 -18.239 1.00 81.31 88 ARG A O 1
ATOM 661 N N . ILE A 1 89 ? 10.782 -9.102 -16.259 1.00 75.19 89 ILE A N 1
ATOM 662 C CA . ILE A 1 89 ? 12.050 -8.387 -16.314 1.00 75.19 89 ILE A CA 1
ATOM 663 C C . ILE A 1 89 ? 13.235 -9.332 -16.010 1.00 75.19 89 ILE A C 1
ATOM 665 O O . ILE A 1 89 ? 14.291 -9.197 -16.624 1.00 75.19 89 ILE A O 1
ATOM 669 N N . GLU A 1 90 ? 13.077 -10.328 -15.130 1.00 77.19 90 GLU A N 1
ATOM 670 C CA . GLU A 1 90 ? 14.091 -11.378 -14.904 1.00 77.19 90 GLU A CA 1
ATOM 671 C C . GLU A 1 90 ? 14.371 -12.199 -16.173 1.00 77.19 90 GLU A C 1
ATOM 673 O O . GLU A 1 90 ? 15.529 -12.486 -16.469 1.00 77.19 90 GLU A O 1
ATOM 678 N N . GLU A 1 91 ? 13.343 -12.518 -16.960 1.00 78.69 91 GLU A N 1
ATOM 679 C CA . GLU A 1 91 ? 13.481 -13.246 -18.231 1.00 78.69 91 GLU A CA 1
ATOM 680 C C . GLU A 1 91 ? 14.291 -12.464 -19.279 1.00 78.69 91 GLU A C 1
ATOM 682 O O . GLU A 1 91 ? 15.043 -13.046 -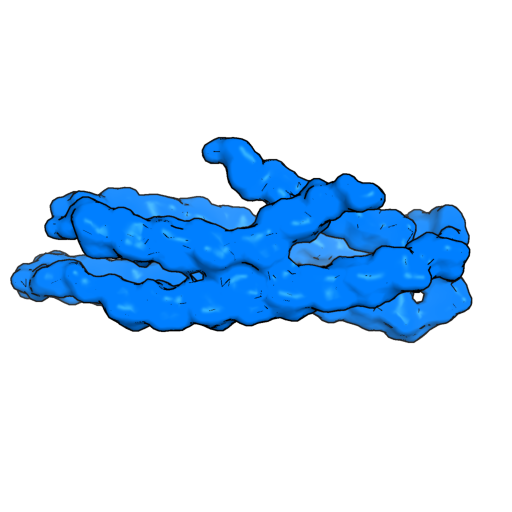20.061 1.00 78.69 91 GLU A O 1
ATOM 687 N N . LEU A 1 92 ? 14.178 -11.134 -19.272 1.00 72.25 92 LEU A N 1
ATOM 688 C CA . LEU A 1 92 ? 14.850 -10.247 -20.228 1.00 72.25 92 LEU A CA 1
ATOM 689 C C . LEU A 1 92 ? 16.227 -9.766 -19.746 1.00 72.25 92 LEU A C 1
ATOM 691 O O . LEU A 1 92 ? 16.972 -9.142 -20.504 1.00 72.25 92 LEU A O 1
ATOM 695 N N . ARG A 1 93 ? 16.604 -10.093 -18.502 1.00 69.50 93 ARG A N 1
ATOM 696 C CA . ARG A 1 93 ? 17.818 -9.611 -17.820 1.00 69.50 93 ARG A CA 1
ATOM 697 C C . ARG A 1 93 ? 19.118 -9.880 -18.573 1.00 69.50 93 ARG A C 1
ATOM 699 O O . ARG A 1 93 ? 20.080 -9.136 -18.420 1.00 69.50 93 ARG A O 1
ATOM 706 N N . SER A 1 94 ? 19.172 -10.971 -19.330 1.00 65.81 94 SER A N 1
ATOM 707 C CA . SER A 1 94 ? 20.358 -11.409 -20.075 1.00 65.81 94 SER A CA 1
ATOM 708 C C . SER A 1 94 ? 20.581 -10.637 -21.380 1.00 65.81 94 SER A C 1
ATOM 710 O O . SER A 1 94 ? 21.649 -10.754 -21.974 1.00 65.81 94 SER A O 1
ATOM 712 N N . GLN A 1 95 ? 19.609 -9.830 -21.816 1.00 66.31 95 GLN A N 1
ATOM 713 C CA . GLN A 1 95 ? 19.614 -9.122 -23.105 1.00 66.31 95 GLN A CA 1
ATOM 714 C C . GLN A 1 95 ? 20.041 -7.647 -22.970 1.00 66.31 95 GLN A C 1
ATOM 716 O O . GLN A 1 95 ? 19.774 -6.813 -23.833 1.00 66.31 95 GLN A O 1
ATOM 721 N N . VAL A 1 96 ? 20.676 -7.311 -21.849 1.00 64.94 96 VAL A N 1
ATOM 722 C CA . VAL A 1 96 ? 20.810 -5.956 -21.309 1.00 64.94 96 VAL A CA 1
ATOM 723 C C . VAL A 1 96 ? 22.284 -5.545 -21.231 1.00 64.94 96 VAL A C 1
ATOM 725 O O . VAL A 1 96 ? 23.067 -6.195 -20.537 1.00 64.94 96 VAL A O 1
ATOM 728 N N . THR A 1 97 ? 22.679 -4.466 -21.922 1.00 64.56 97 THR A N 1
ATOM 729 C CA . THR A 1 97 ? 24.071 -3.967 -21.920 1.00 64.56 97 THR A CA 1
ATOM 730 C C . THR A 1 97 ? 24.326 -2.981 -20.770 1.00 64.56 97 THR A C 1
ATOM 732 O O . THR A 1 97 ? 23.394 -2.424 -20.193 1.00 64.56 97 THR A O 1
ATOM 735 N N . LYS A 1 98 ? 25.596 -2.760 -20.393 1.00 63.84 98 LYS A N 1
ATOM 736 C CA . LYS A 1 98 ? 25.964 -1.866 -19.273 1.00 63.84 98 LYS A CA 1
ATOM 737 C C . LYS A 1 98 ? 25.757 -0.381 -19.597 1.00 63.84 98 LYS A C 1
ATOM 739 O O . LYS A 1 98 ? 25.371 0.384 -18.716 1.00 63.84 98 LYS A O 1
ATOM 744 N N . GLU A 1 99 ? 25.993 0.025 -20.839 1.00 63.75 99 GLU A N 1
ATOM 745 C CA . GLU A 1 99 ? 25.779 1.395 -21.313 1.00 63.75 99 GLU A CA 1
ATOM 746 C C . GLU A 1 99 ? 24.291 1.790 -21.289 1.00 63.75 99 GLU A C 1
ATOM 748 O O . GLU A 1 99 ? 23.954 2.875 -20.808 1.00 63.75 99 GLU A O 1
ATOM 753 N N . ASP A 1 100 ? 23.394 0.886 -21.694 1.00 62.75 100 ASP A N 1
ATOM 754 C CA . ASP A 1 100 ? 21.941 1.120 -21.696 1.00 62.75 100 ASP A CA 1
ATOM 755 C C . ASP A 1 100 ? 21.379 1.287 -20.273 1.00 62.75 100 ASP A C 1
ATOM 757 O O . ASP A 1 100 ? 20.517 2.136 -20.023 1.00 62.75 100 ASP A O 1
ATOM 761 N N . GLN A 1 101 ? 21.923 0.539 -19.305 1.00 59.81 101 GLN A N 1
ATOM 762 C CA . GLN A 1 101 ? 21.585 0.689 -17.884 1.00 59.81 101 GLN A CA 1
ATOM 763 C C . GLN A 1 101 ? 21.885 2.100 -17.365 1.00 59.81 101 GLN A C 1
ATOM 765 O O . GLN A 1 101 ? 21.125 2.628 -16.553 1.00 59.81 101 GLN A O 1
ATOM 770 N N . LYS A 1 102 ? 22.975 2.726 -17.826 1.00 62.12 102 LYS A N 1
ATOM 771 C CA . LYS A 1 102 ? 23.434 4.022 -17.313 1.00 62.12 102 LYS A CA 1
ATOM 772 C C . LYS A 1 102 ? 22.544 5.177 -17.778 1.00 62.12 102 LYS A C 1
ATOM 774 O O . LYS A 1 102 ? 22.089 5.955 -16.943 1.00 62.12 102 LYS A O 1
ATOM 779 N N . ILE A 1 103 ? 22.241 5.246 -19.077 1.00 62.91 103 ILE A N 1
ATOM 780 C CA . ILE A 1 103 ? 21.407 6.312 -19.666 1.00 62.91 103 ILE A CA 1
ATOM 781 C C . ILE A 1 103 ? 19.986 6.279 -19.078 1.00 62.91 103 ILE A C 1
ATOM 783 O O . ILE A 1 103 ? 19.396 7.310 -18.753 1.00 62.91 103 ILE A O 1
ATOM 787 N N . PHE A 1 104 ? 19.433 5.086 -18.863 1.00 59.38 104 PHE A N 1
ATOM 788 C CA . PHE A 1 104 ? 18.082 4.938 -18.320 1.00 59.38 104 PHE A CA 1
ATOM 789 C C . PHE A 1 104 ? 17.989 5.090 -16.802 1.00 59.38 104 PHE A C 1
ATOM 791 O O . PHE A 1 104 ? 16.993 5.632 -16.308 1.00 59.38 104 PHE A O 1
ATOM 798 N N . ALA A 1 105 ? 19.012 4.667 -16.052 1.00 61.62 105 ALA A N 1
ATOM 799 C CA . ALA A 1 105 ? 19.101 4.965 -14.627 1.00 61.62 105 ALA A CA 1
ATOM 800 C C . ALA A 1 105 ? 19.127 6.479 -14.378 1.00 61.62 105 ALA A C 1
ATOM 802 O O . ALA A 1 105 ? 18.621 6.928 -13.358 1.00 61.62 105 ALA A O 1
ATOM 803 N N . GLU A 1 106 ? 19.653 7.287 -15.295 1.00 68.12 106 GLU A N 1
ATOM 804 C CA . GLU A 1 106 ? 19.588 8.746 -15.179 1.00 68.12 106 GLU A CA 1
ATOM 805 C C . GLU A 1 106 ? 18.171 9.285 -15.464 1.00 68.12 106 GLU A C 1
ATOM 807 O O . GLU A 1 106 ? 17.671 10.116 -14.702 1.00 68.12 106 GLU A O 1
ATOM 812 N N . ASN A 1 107 ? 17.464 8.739 -16.463 1.00 68.19 107 ASN A N 1
ATOM 813 C CA . ASN A 1 107 ? 16.139 9.224 -16.887 1.00 68.19 107 ASN A CA 1
ATOM 814 C C . ASN A 1 107 ? 14.968 8.803 -15.979 1.00 68.19 107 ASN A C 1
ATOM 816 O O . ASN A 1 107 ? 14.033 9.578 -15.758 1.00 68.19 107 ASN A O 1
ATOM 820 N N . GLN A 1 108 ? 14.979 7.572 -15.459 1.00 73.94 108 GLN A N 1
ATOM 821 C CA . GLN A 1 108 ? 13.823 6.992 -14.756 1.00 73.94 108 GLN A CA 1
ATOM 822 C C . GLN A 1 108 ? 13.990 6.963 -13.232 1.00 73.94 108 GLN A C 1
ATOM 824 O O . GLN A 1 108 ? 12.995 6.868 -12.511 1.00 73.94 108 GLN A O 1
ATOM 829 N N . LYS A 1 109 ? 15.215 7.118 -12.710 1.00 74.62 109 LYS A N 1
ATOM 830 C CA . LYS A 1 109 ? 15.489 7.120 -11.261 1.00 74.62 109 LYS A CA 1
ATOM 831 C C . LYS A 1 109 ? 14.689 8.173 -10.514 1.00 74.62 1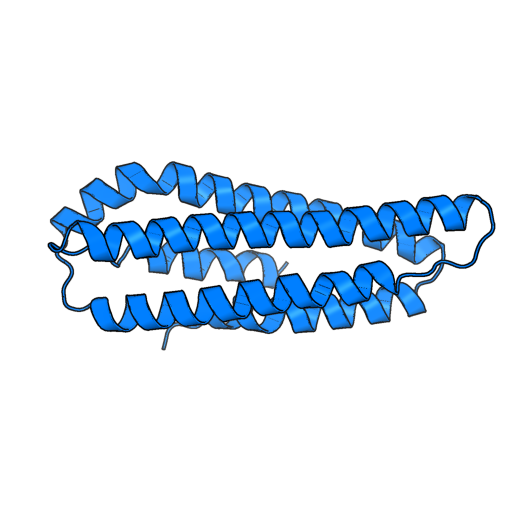09 LYS A C 1
ATOM 833 O O . LYS A 1 109 ? 14.179 7.879 -9.439 1.00 74.62 109 LYS A O 1
ATOM 838 N N . THR A 1 110 ? 14.528 9.372 -11.070 1.00 81.19 110 THR A N 1
ATOM 839 C CA . THR A 1 110 ? 13.731 10.429 -10.429 1.00 81.19 110 THR A CA 1
ATOM 840 C C . THR A 1 110 ? 12.265 10.019 -10.295 1.00 81.19 110 THR A C 1
ATOM 842 O O . THR A 1 110 ? 11.699 10.136 -9.210 1.00 81.19 110 THR A O 1
ATOM 845 N N . LYS A 1 111 ? 11.661 9.472 -11.358 1.00 82.62 111 LYS A N 1
ATOM 846 C CA . LYS A 1 111 ? 10.259 9.019 -11.354 1.00 82.62 111 LYS A CA 1
ATOM 847 C C . LYS A 1 111 ? 10.054 7.808 -10.445 1.00 82.62 111 LYS A C 1
ATOM 849 O O . LYS A 1 111 ? 9.106 7.779 -9.665 1.00 82.62 111 LYS A O 1
ATOM 854 N N . LEU A 1 112 ? 10.973 6.846 -10.494 1.00 78.06 112 LEU A N 1
ATOM 855 C CA . LEU A 1 112 ? 10.954 5.664 -9.639 1.00 78.06 112 LEU A CA 1
ATOM 856 C C . LEU A 1 112 ? 11.083 6.042 -8.158 1.00 78.06 112 LEU A C 1
ATOM 858 O O . LEU A 1 112 ? 10.293 5.585 -7.335 1.00 78.06 112 LEU A O 1
ATOM 862 N N . ASN A 1 113 ? 12.018 6.936 -7.825 1.00 80.50 113 ASN A N 1
ATOM 863 C CA . ASN A 1 113 ? 12.176 7.458 -6.468 1.00 80.50 113 ASN A CA 1
ATOM 864 C C . ASN A 1 113 ? 10.942 8.241 -6.008 1.00 80.50 113 ASN A C 1
ATOM 866 O O . ASN A 1 113 ? 10.554 8.123 -4.848 1.00 80.50 113 ASN A O 1
ATOM 870 N N . ALA A 1 114 ? 10.314 9.022 -6.891 1.00 86.56 114 ALA A N 1
ATOM 871 C CA . ALA A 1 114 ? 9.092 9.751 -6.569 1.00 86.56 114 ALA A CA 1
ATOM 872 C C . ALA A 1 114 ? 7.927 8.795 -6.263 1.00 86.56 114 ALA A C 1
ATOM 874 O O . ALA A 1 114 ? 7.292 8.932 -5.219 1.00 86.56 114 ALA A O 1
ATOM 875 N N . ALA A 1 115 ? 7.695 7.785 -7.109 1.00 85.62 115 ALA A N 1
ATOM 876 C CA . ALA A 1 115 ? 6.663 6.771 -6.881 1.00 85.62 115 ALA A CA 1
ATOM 877 C C . ALA A 1 115 ? 6.918 5.979 -5.589 1.00 85.62 115 ALA A C 1
ATOM 879 O O . ALA A 1 115 ? 6.004 5.729 -4.804 1.00 85.62 115 ALA A O 1
ATOM 880 N N . PHE A 1 116 ? 8.180 5.638 -5.331 1.00 82.25 116 PHE A N 1
ATOM 881 C CA . PHE A 1 116 ? 8.593 4.985 -4.097 1.00 82.25 116 PHE A CA 1
ATOM 882 C C . PHE A 1 116 ? 8.306 5.837 -2.862 1.00 82.25 116 PHE A C 1
ATOM 884 O O . PHE A 1 116 ? 7.731 5.353 -1.890 1.00 82.25 116 PHE A O 1
ATOM 891 N N . ARG A 1 117 ? 8.687 7.116 -2.905 1.00 85.44 117 ARG A N 1
ATOM 892 C CA . ARG A 1 117 ? 8.479 8.051 -1.801 1.00 85.44 117 ARG A CA 1
ATOM 893 C C . ARG A 1 117 ? 6.994 8.261 -1.526 1.00 85.44 117 ARG A C 1
ATOM 895 O O . ARG A 1 117 ? 6.588 8.145 -0.378 1.00 85.44 117 ARG A O 1
ATOM 902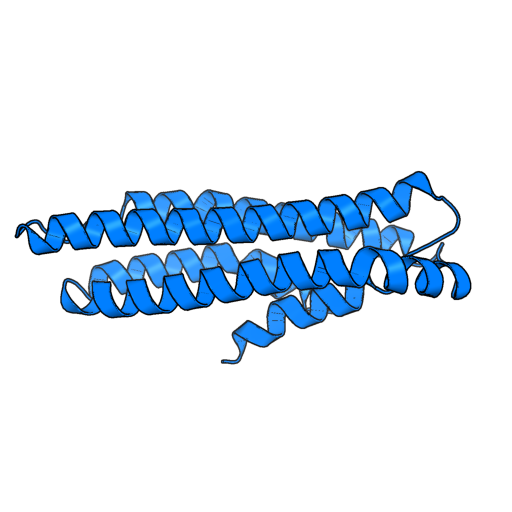 N N . ALA A 1 118 ? 6.183 8.433 -2.569 1.00 88.62 118 ALA A N 1
ATOM 903 C CA . ALA A 1 118 ? 4.732 8.539 -2.437 1.00 88.62 118 ALA A CA 1
ATOM 904 C C . ALA A 1 118 ? 4.119 7.307 -1.749 1.00 88.62 118 ALA A C 1
ATOM 906 O O . ALA A 1 118 ? 3.253 7.447 -0.885 1.00 88.62 118 ALA A O 1
ATOM 907 N N . LEU A 1 119 ? 4.585 6.101 -2.087 1.00 87.19 119 LEU A N 1
ATOM 908 C CA . LEU A 1 119 ? 4.145 4.876 -1.422 1.00 87.19 119 LEU A CA 1
ATOM 909 C C . LEU A 1 119 ? 4.553 4.844 0.058 1.00 87.19 119 LEU A C 1
ATOM 911 O O . LEU A 1 119 ? 3.746 4.450 0.899 1.00 87.19 119 LEU A O 1
ATOM 915 N N . LEU A 1 120 ? 5.779 5.265 0.387 1.00 86.25 120 LEU A N 1
ATOM 916 C CA . LEU A 1 120 ? 6.245 5.333 1.774 1.00 86.25 120 LEU A CA 1
ATOM 917 C C . LEU A 1 120 ? 5.450 6.338 2.607 1.00 86.25 120 LEU A C 1
ATOM 919 O O . LEU A 1 120 ? 5.035 5.998 3.715 1.00 86.25 120 LEU A O 1
ATOM 923 N N . ASP A 1 121 ? 5.217 7.530 2.064 1.00 90.31 121 ASP A N 1
ATOM 924 C CA . ASP A 1 121 ? 4.481 8.598 2.737 1.00 90.31 121 ASP A CA 1
ATOM 925 C C . ASP A 1 121 ? 3.035 8.152 3.019 1.00 90.31 121 ASP A C 1
ATOM 927 O O . ASP A 1 121 ? 2.583 8.209 4.162 1.00 90.31 121 ASP A O 1
ATOM 931 N N . ASN A 1 122 ? 2.349 7.564 2.026 1.00 93.00 122 ASN A N 1
ATOM 932 C CA . ASN A 1 122 ? 1.002 7.007 2.214 1.00 93.00 122 ASN A CA 1
ATOM 933 C C . ASN A 1 122 ? 0.966 5.895 3.271 1.00 93.00 122 ASN A C 1
ATOM 935 O O . ASN A 1 122 ? 0.018 5.803 4.052 1.00 93.00 122 ASN A O 1
ATOM 939 N N . ARG A 1 123 ? 1.997 5.044 3.326 1.00 91.19 123 ARG A N 1
ATOM 940 C CA . ARG A 1 123 ? 2.079 3.980 4.336 1.00 91.19 123 ARG A CA 1
ATOM 941 C C . ARG A 1 123 ? 2.263 4.530 5.743 1.00 91.19 123 ARG A C 1
ATOM 943 O O . ARG A 1 123 ? 1.701 3.985 6.692 1.00 91.19 123 ARG A O 1
ATOM 950 N N . GLU A 1 124 ? 3.091 5.557 5.882 1.00 93.25 124 GLU A N 1
ATOM 951 C CA . GLU A 1 124 ? 3.333 6.201 7.166 1.00 93.25 124 GLU A CA 1
ATOM 952 C C . GLU A 1 124 ? 2.080 6.933 7.653 1.00 93.25 124 GLU A C 1
ATOM 954 O O . GLU A 1 124 ? 1.737 6.849 8.831 1.00 93.25 124 GLU A O 1
ATOM 959 N N . ASP A 1 125 ? 1.337 7.566 6.751 1.00 94.62 125 ASP A N 1
ATOM 960 C CA . ASP A 1 125 ? 0.056 8.181 7.087 1.00 94.62 125 ASP A CA 1
ATOM 961 C C . ASP A 1 125 ? -1.007 7.145 7.457 1.00 94.62 125 ASP A C 1
ATOM 963 O O . ASP A 1 125 ? -1.664 7.297 8.486 1.00 94.62 125 ASP A O 1
ATOM 967 N N . LEU A 1 126 ? -1.112 6.037 6.714 1.00 96.12 126 LEU A N 1
ATOM 968 C CA . LEU A 1 126 ? -1.966 4.912 7.107 1.00 96.12 126 LEU A CA 1
ATOM 969 C C . LEU A 1 126 ? -1.588 4.389 8.501 1.00 96.12 126 LEU A C 1
ATOM 971 O O . LEU A 1 126 ? -2.464 4.117 9.317 1.00 96.12 126 LEU A O 1
ATOM 975 N N . ARG A 1 127 ? -0.290 4.290 8.821 1.00 95.44 127 ARG A N 1
ATOM 976 C CA . ARG A 1 127 ? 0.167 3.874 10.156 1.00 95.44 127 ARG A CA 1
ATOM 977 C C . ARG A 1 127 ? -0.351 4.807 11.250 1.00 95.44 127 ARG A C 1
ATOM 979 O O . ARG A 1 127 ? -0.788 4.308 12.285 1.00 95.44 127 ARG A O 1
ATOM 986 N N . LYS A 1 128 ? -0.289 6.125 11.044 1.00 96.31 128 LYS A N 1
ATOM 987 C CA . LYS A 1 128 ? -0.782 7.119 12.014 1.00 96.31 128 LYS A CA 1
ATOM 988 C C . LYS A 1 128 ? -2.288 6.983 12.225 1.00 96.31 128 LYS A C 1
ATOM 990 O O . LYS A 1 128 ? -2.726 6.889 13.366 1.00 96.31 128 LYS A O 1
ATOM 995 N N . VAL A 1 129 ? -3.053 6.879 11.141 1.00 97.00 129 VAL A N 1
ATOM 996 C CA . VAL A 1 129 ? -4.517 6.743 11.201 1.00 97.00 129 VAL A CA 1
ATOM 997 C C . VAL A 1 129 ? -4.928 5.431 11.881 1.00 97.00 129 VAL A C 1
ATOM 999 O O . VAL A 1 129 ? -5.837 5.411 12.704 1.00 97.00 129 VAL A O 1
ATOM 1002 N N . LEU A 1 130 ? -4.208 4.329 11.642 1.00 97.38 130 LEU A N 1
ATOM 1003 C CA . LEU A 1 130 ? -4.452 3.069 12.355 1.00 97.38 130 LEU A CA 1
ATOM 1004 C C . LEU A 1 130 ? -4.157 3.169 13.861 1.00 97.38 130 LEU A C 1
ATOM 1006 O O . LEU A 1 130 ? -4.833 2.511 14.645 1.00 97.38 130 LEU A O 1
ATOM 1010 N N . LEU A 1 131 ? -3.158 3.957 14.277 1.00 96.81 131 LEU A N 1
ATOM 1011 C CA . LEU A 1 131 ? -2.898 4.207 15.703 1.00 96.81 131 LEU A CA 1
ATOM 1012 C C . LEU A 1 131 ? -4.024 5.024 16.346 1.00 96.81 131 LEU A C 1
ATOM 1014 O O . LEU A 1 131 ? -4.388 4.762 17.488 1.00 96.81 131 LEU A O 1
ATOM 1018 N N . GLU A 1 132 ? -4.605 5.979 15.619 1.00 96.81 132 GLU A N 1
ATOM 1019 C CA . GLU A 1 132 ? -5.790 6.704 16.085 1.00 96.81 132 GLU A CA 1
ATOM 1020 C C . GLU A 1 132 ? -7.007 5.773 16.194 1.00 96.81 132 GLU A C 1
ATOM 1022 O O . GLU A 1 132 ? -7.665 5.739 17.236 1.00 96.81 132 GLU A O 1
ATOM 1027 N N . ALA A 1 133 ? -7.263 4.942 15.179 1.00 97.25 133 ALA A N 1
ATOM 1028 C CA . ALA A 1 133 ? -8.353 3.963 15.185 1.00 97.25 133 ALA A CA 1
ATOM 1029 C C . ALA A 1 133 ? -8.276 2.980 16.374 1.00 97.25 133 ALA A C 1
ATOM 1031 O O . ALA A 1 133 ? -9.306 2.560 16.908 1.00 97.25 133 ALA A O 1
ATOM 1032 N N . GLU A 1 134 ? -7.067 2.636 16.841 1.00 96.94 134 GLU A N 1
ATOM 1033 C CA . GLU A 1 134 ? -6.859 1.753 18.002 1.00 96.94 134 GLU A CA 1
ATOM 1034 C C . GLU A 1 134 ? -7.418 2.325 19.307 1.00 96.94 134 GLU A C 1
ATOM 1036 O O . GLU A 1 134 ? -7.697 1.559 20.2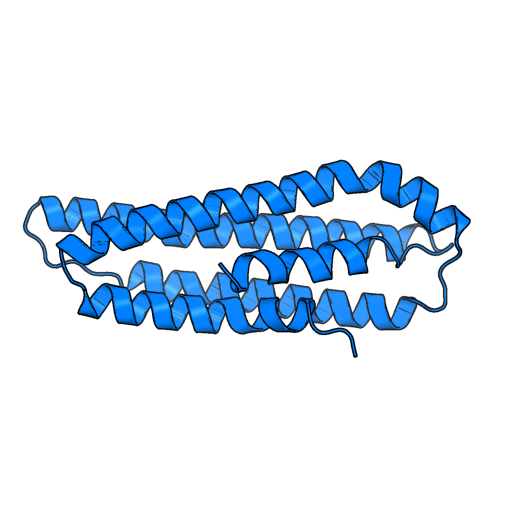33 1.00 96.94 134 GLU A O 1
ATOM 1041 N N . THR A 1 135 ? -7.604 3.645 19.394 1.00 96.88 135 THR A N 1
ATOM 1042 C CA . THR A 1 135 ? -8.234 4.277 20.561 1.00 96.88 135 THR A CA 1
ATOM 1043 C C . THR A 1 135 ? -9.728 3.959 20.660 1.00 96.88 135 THR A C 1
ATOM 1045 O O . THR A 1 135 ? -10.270 3.960 21.763 1.00 96.88 135 THR A O 1
ATOM 1048 N N . TYR A 1 136 ? -10.369 3.608 19.539 1.00 96.50 136 TYR A N 1
ATOM 1049 C CA . TYR A 1 136 ? -11.786 3.248 19.467 1.00 96.50 136 TYR A CA 1
ATOM 1050 C C . TYR A 1 136 ? -12.004 1.738 19.568 1.00 96.50 136 TYR A C 1
ATOM 1052 O O . TYR A 1 136 ? -12.850 1.285 20.336 1.00 96.50 136 TYR A O 1
ATOM 1060 N N . ASN A 1 137 ? -11.257 0.937 18.796 1.00 96.56 137 ASN A N 1
ATOM 1061 C CA . ASN A 1 137 ? -11.394 -0.520 18.825 1.00 96.56 137 ASN A CA 1
ATOM 1062 C C . ASN A 1 137 ? -10.122 -1.236 18.343 1.00 96.56 137 ASN A C 1
ATOM 1064 O O . ASN A 1 137 ? -9.895 -1.430 17.148 1.00 96.56 137 ASN A O 1
ATOM 1068 N N . LYS A 1 138 ? -9.305 -1.703 19.293 1.00 96.69 138 LYS A N 1
ATOM 1069 C CA . LYS A 1 138 ? -8.053 -2.423 19.004 1.00 96.69 138 LYS A CA 1
ATOM 1070 C C . LYS A 1 138 ? -8.263 -3.733 18.245 1.00 96.69 138 LYS A C 1
ATOM 1072 O O . LYS A 1 138 ? -7.426 -4.093 17.421 1.00 96.69 138 LYS A O 1
ATOM 1077 N N . THR A 1 139 ? -9.355 -4.446 18.516 1.00 96.25 139 THR A N 1
ATOM 1078 C CA . THR A 1 139 ? -9.632 -5.754 17.906 1.00 96.25 139 THR A CA 1
ATOM 1079 C C . THR A 1 139 ? -9.962 -5.611 16.424 1.00 96.25 139 THR A C 1
ATOM 1081 O O . THR A 1 139 ? -9.418 -6.351 15.606 1.00 96.25 139 THR A O 1
ATOM 1084 N N . GLU A 1 140 ? -10.789 -4.631 16.055 1.00 94.94 140 GLU A N 1
ATOM 1085 C CA . GLU A 1 140 ? -11.095 -4.355 14.645 1.00 94.94 140 GLU A CA 1
ATOM 1086 C C . GLU A 1 140 ? -9.858 -3.874 13.883 1.00 94.94 140 GLU A C 1
ATOM 1088 O O . GLU A 1 140 ? -9.568 -4.358 12.786 1.00 94.94 140 GLU A O 1
ATOM 1093 N N . VAL A 1 141 ? -9.048 -3.004 14.494 1.00 97.62 141 VAL A N 1
ATOM 1094 C CA . VAL A 1 141 ? -7.791 -2.571 13.868 1.00 97.62 141 VAL A CA 1
ATOM 1095 C C . VAL A 1 141 ? -6.814 -3.735 13.689 1.00 97.62 141 VAL A C 1
ATOM 1097 O O . VAL A 1 141 ? -6.133 -3.806 12.664 1.00 97.62 141 VAL A O 1
ATOM 1100 N N . ALA A 1 142 ? -6.748 -4.681 14.631 1.00 97.25 142 ALA A N 1
ATOM 1101 C CA . ALA A 1 142 ? -5.909 -5.869 14.490 1.00 97.25 142 ALA A CA 1
ATOM 1102 C C . ALA A 1 142 ? -6.307 -6.714 13.266 1.00 97.25 142 ALA A C 1
ATOM 1104 O O . ALA A 1 142 ? -5.425 -7.118 12.503 1.00 97.25 142 ALA A O 1
ATOM 1105 N N . LYS A 1 143 ? -7.613 -6.899 13.018 1.00 97.50 143 LYS A N 1
ATOM 1106 C CA . LYS A 1 143 ? -8.118 -7.587 11.814 1.00 97.50 143 LYS A CA 1
ATOM 1107 C C . LYS A 1 143 ? -7.700 -6.862 10.536 1.00 97.50 143 LYS A C 1
ATOM 1109 O O . LYS A 1 143 ? -7.195 -7.489 9.605 1.00 97.50 143 LYS A O 1
ATOM 1114 N N . LEU A 1 144 ? -7.845 -5.536 10.492 1.00 97.50 144 LEU A N 1
ATOM 1115 C CA . LEU A 1 144 ? -7.407 -4.751 9.336 1.00 97.50 144 LEU A CA 1
ATOM 1116 C C . LEU A 1 144 ? -5.885 -4.847 9.125 1.00 97.50 144 LEU A C 1
ATOM 1118 O O . LEU A 1 144 ? -5.432 -5.042 8.000 1.00 97.50 144 LEU A O 1
ATOM 1122 N N . ARG A 1 145 ? -5.076 -4.780 10.190 1.00 96.75 145 ARG A N 1
ATOM 1123 C CA . ARG A 1 145 ? -3.609 -4.937 10.113 1.00 96.75 145 ARG A CA 1
ATOM 1124 C C . ARG A 1 145 ? -3.188 -6.305 9.575 1.00 96.75 145 ARG A C 1
ATOM 1126 O O . ARG A 1 145 ? -2.195 -6.393 8.844 1.00 96.75 145 ARG A O 1
ATOM 1133 N N . GLU A 1 146 ? -3.924 -7.360 9.916 1.00 96.25 146 GLU A N 1
ATOM 1134 C CA . GLU A 1 146 ? -3.720 -8.695 9.352 1.00 96.25 146 GLU A CA 1
ATOM 1135 C C . GLU A 1 146 ? -3.981 -8.695 7.839 1.00 96.25 146 GLU A C 1
ATOM 1137 O O . GLU A 1 146 ? -3.134 -9.149 7.068 1.00 96.25 146 GLU A O 1
ATOM 1142 N N . LYS A 1 147 ? -5.093 -8.098 7.396 1.00 97.12 147 LYS A N 1
ATOM 1143 C CA . LYS A 1 147 ? -5.444 -7.996 5.969 1.00 97.12 147 LYS A CA 1
ATOM 1144 C C . LYS A 1 147 ? -4.478 -7.127 5.174 1.00 97.12 147 LYS A C 1
ATOM 1146 O O . LYS A 1 147 ? -4.071 -7.520 4.086 1.00 97.12 147 LYS A O 1
ATOM 1151 N N . ILE A 1 148 ? -4.019 -6.011 5.740 1.00 94.94 148 ILE A N 1
ATOM 1152 C CA . ILE A 1 148 ? -2.938 -5.207 5.156 1.00 94.94 148 ILE A CA 1
ATOM 1153 C C . ILE A 1 148 ? -1.665 -6.052 5.035 1.00 94.94 148 ILE A C 1
ATOM 1155 O O . ILE A 1 148 ? -1.020 -6.041 3.994 1.00 94.94 148 ILE A O 1
ATOM 1159 N N . THR A 1 149 ? -1.309 -6.830 6.061 1.00 92.50 149 THR A N 1
ATOM 1160 C CA . THR A 1 149 ? -0.125 -7.704 6.007 1.00 92.50 149 THR A CA 1
ATOM 1161 C C . THR A 1 149 ? -0.232 -8.762 4.908 1.00 92.50 149 THR A C 1
ATOM 1163 O O . THR A 1 149 ? 0.744 -8.987 4.193 1.00 92.50 149 THR A O 1
ATOM 1166 N N . ASP A 1 150 ? -1.395 -9.390 4.750 1.00 92.81 150 ASP A N 1
ATOM 1167 C CA . ASP A 1 150 ? -1.654 -10.346 3.669 1.00 92.81 150 ASP A CA 1
ATOM 1168 C C . ASP A 1 150 ? -1.610 -9.671 2.283 1.00 92.81 150 ASP A C 1
ATOM 1170 O O . ASP A 1 150 ? -0.988 -10.188 1.351 1.00 92.81 150 ASP A O 1
ATOM 1174 N N . ALA A 1 151 ? -2.186 -8.472 2.154 1.00 93.12 151 ALA A N 1
ATOM 1175 C CA . ALA A 1 151 ? -2.140 -7.676 0.929 1.00 93.12 151 ALA A CA 1
ATOM 1176 C C . ALA A 1 151 ? -0.721 -7.213 0.562 1.00 93.12 151 ALA A C 1
ATOM 1178 O O . ALA A 1 151 ? -0.378 -7.104 -0.614 1.00 93.12 151 ALA A O 1
ATOM 1179 N N . GLU A 1 152 ? 0.133 -6.995 1.560 1.00 89.75 152 GLU A N 1
ATOM 1180 C CA . GLU A 1 152 ? 1.541 -6.650 1.378 1.00 89.75 152 GLU A CA 1
ATOM 1181 C C . GLU A 1 152 ? 2.418 -7.857 1.012 1.00 89.75 152 GLU A C 1
ATOM 1183 O O . GLU A 1 152 ? 3.522 -7.681 0.489 1.00 89.75 152 GLU A O 1
ATOM 1188 N N . GLY A 1 153 ? 1.939 -9.080 1.262 1.00 88.38 153 GLY A N 1
ATOM 1189 C CA . GLY A 1 153 ? 2.654 -10.334 1.016 1.00 88.38 153 GLY A CA 1
ATOM 1190 C C . GLY A 1 153 ? 3.310 -10.416 -0.371 1.00 88.38 153 GLY A C 1
ATOM 1191 O O . GLY A 1 153 ? 4.528 -10.618 -0.438 1.00 88.38 153 GLY A O 1
ATOM 1192 N N . PRO A 1 154 ? 2.575 -10.191 -1.477 1.00 87.81 154 PRO A N 1
ATOM 1193 C CA . PRO A 1 154 ? 3.138 -10.162 -2.826 1.00 87.81 154 PRO A CA 1
ATOM 1194 C C . PRO A 1 154 ? 4.329 -9.206 -2.988 1.00 87.81 154 PRO A C 1
ATOM 1196 O O . PRO A 1 154 ? 5.333 -9.570 -3.598 1.00 87.81 154 PRO A O 1
ATOM 1199 N N . PHE A 1 155 ? 4.293 -8.025 -2.367 1.00 83.62 155 PHE A N 1
ATOM 1200 C CA . PHE A 1 155 ? 5.389 -7.056 -2.446 1.00 83.62 155 PHE A CA 1
ATOM 1201 C C . PHE A 1 155 ? 6.647 -7.529 -1.710 1.00 83.62 155 PHE A C 1
ATOM 1203 O O . PHE A 1 155 ? 7.761 -7.264 -2.154 1.00 83.62 155 PHE A O 1
ATOM 1210 N N . THR A 1 156 ? 6.501 -8.286 -0.617 1.00 75.12 156 THR A N 1
ATOM 1211 C CA . THR A 1 156 ? 7.655 -8.817 0.137 1.00 75.12 156 THR A CA 1
ATOM 1212 C C . THR A 1 156 ? 8.499 -9.795 -0.687 1.00 75.12 156 THR A C 1
ATOM 1214 O O . THR A 1 156 ? 9.719 -9.876 -0.530 1.00 75.12 156 THR A O 1
ATOM 1217 N N . SER A 1 157 ? 7.869 -10.509 -1.621 1.00 74.19 157 SER A N 1
ATOM 1218 C CA . SER A 1 157 ? 8.575 -11.398 -2.546 1.00 74.19 157 SER A CA 1
ATOM 1219 C C . SER A 1 157 ? 9.417 -10.639 -3.581 1.00 74.19 157 SER A C 1
ATOM 1221 O O . SER A 1 157 ? 10.390 -11.185 -4.100 1.00 74.19 157 SER A O 1
ATOM 1223 N N . LEU A 1 158 ? 9.098 -9.366 -3.850 1.00 71.31 158 LEU A N 1
ATOM 1224 C CA . LEU A 1 158 ? 9.841 -8.554 -4.811 1.00 71.31 158 LEU A CA 1
ATOM 1225 C C . LEU A 1 158 ? 11.274 -8.309 -4.331 1.00 71.31 158 LEU A C 1
ATOM 1227 O O . LEU A 1 158 ? 12.192 -8.338 -5.145 1.00 71.31 158 LEU A O 1
ATOM 1231 N N . SER A 1 159 ? 11.481 -8.174 -3.016 1.00 65.19 159 SER A N 1
ATOM 1232 C CA . SER A 1 159 ? 12.817 -8.049 -2.411 1.00 65.19 159 SER A CA 1
ATOM 1233 C C . SER A 1 159 ? 13.634 -9.339 -2.344 1.00 65.19 159 SER A C 1
ATOM 1235 O O . SER A 1 159 ? 14.815 -9.275 -2.012 1.00 65.19 159 SER A O 1
ATOM 1237 N N . ARG A 1 160 ? 13.044 -10.509 -2.621 1.00 63.44 160 ARG A N 1
ATOM 1238 C CA . ARG A 1 160 ? 13.792 -11.773 -2.614 1.00 63.44 160 ARG A CA 1
ATOM 1239 C C . ARG A 1 160 ? 14.515 -11.921 -3.947 1.00 63.44 160 ARG A C 1
ATOM 1241 O O . ARG A 1 160 ? 13.867 -12.024 -4.985 1.00 63.44 160 ARG A O 1
ATOM 1248 N N . VAL A 1 161 ? 15.839 -11.862 -3.917 1.00 51.25 161 VAL A N 1
ATOM 1249 C CA . VAL A 1 161 ? 16.685 -12.230 -5.055 1.00 51.25 161 VAL A CA 1
ATOM 1250 C C . VAL A 1 161 ? 16.798 -13.753 -5.021 1.00 51.25 161 VAL A C 1
ATOM 1252 O O . VAL A 1 161 ? 17.200 -14.288 -3.987 1.00 51.25 161 VAL A O 1
ATOM 1255 N N . ASN A 1 162 ? 16.363 -14.424 -6.088 1.00 44.00 162 ASN A N 1
ATOM 1256 C CA . ASN A 1 162 ? 16.704 -15.827 -6.329 1.00 44.00 162 ASN A CA 1
ATOM 1257 C C . ASN A 1 162 ? 18.072 -15.901 -7.007 1.00 44.00 162 ASN A C 1
ATOM 1259 O O .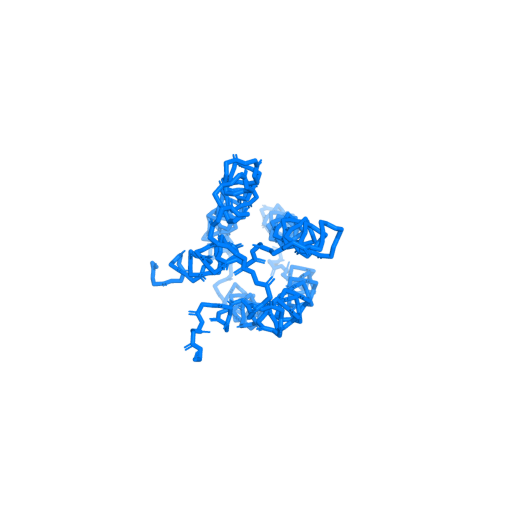 ASN A 1 162 ? 18.369 -14.982 -7.808 1.00 44.00 162 ASN A O 1
#

Sequence (162 aa):
MKRLLMFGGFVAFCLSLVGCGGDTNERLITDTIARMGLAATEVGNIKARVDDAIVKAKEGKVLDLADAIEATVKLKETGKDLQKLKQRIEELRSQVTKEDQKIFAENQKTKLNAAFRALLDNREDLRKVLLEAETYNKTEVAKLREKITDAEGPFTSLSRVN

Foldseek 3Di:
DVCLCLLVLLLVVLLQQFADPHPPSVVLSVVLLVLLLVLLVLLLQLLVLLVVQVVVVVVVDARDSPSSLVSLVSLLVSLQVNLVSLVVSVVRNVRHDPVRSVVVCVVCVVSSVVSSVSSVVSNVSSVVSLVSSVVRPVVNSVVSVVSNVNSCVSSSVSNDDD